Protein AF-A0A314ZRR4-F1 (afdb_monomer_lite)

Structure (mmCIF, N/CA/C/O backbone):
data_AF-A0A314ZRR4-F1
#
_entry.id   AF-A0A314ZRR4-F1
#
loop_
_atom_site.group_PDB
_atom_site.id
_atom_site.type_symbol
_atom_site.label_atom_id
_atom_site.label_alt_id
_atom_site.label_comp_id
_atom_site.label_asym_id
_atom_site.label_entity_id
_atom_site.label_seq_id
_atom_site.pdbx_PDB_ins_code
_atom_site.Cartn_x
_atom_site.Cartn_y
_atom_site.Cartn_z
_atom_site.occupancy
_atom_site.B_iso_or_equiv
_atom_site.auth_seq_id
_atom_site.auth_comp_id
_atom_site.auth_asym_id
_atom_site.auth_atom_id
_atom_site.pdbx_PDB_model_num
ATOM 1 N N . MET A 1 1 ? 0.265 -5.918 11.843 1.00 64.62 1 MET A N 1
ATOM 2 C CA . MET A 1 1 ? 0.674 -7.286 11.446 1.00 64.62 1 MET A CA 1
ATOM 3 C C . MET A 1 1 ? 1.645 -7.152 10.288 1.00 64.62 1 MET A C 1
ATOM 5 O O . MET A 1 1 ? 1.341 -6.397 9.377 1.00 64.62 1 MET A O 1
ATOM 9 N N . LEU A 1 2 ? 2.804 -7.811 10.339 1.00 77.81 2 LEU A N 1
ATOM 10 C CA . LEU A 1 2 ? 3.768 -7.812 9.236 1.00 77.81 2 LEU A CA 1
ATOM 11 C C . LEU A 1 2 ? 3.675 -9.160 8.517 1.00 77.81 2 LEU A C 1
ATOM 13 O O . LEU A 1 2 ? 3.738 -10.198 9.171 1.00 77.81 2 LEU A O 1
ATOM 17 N N . MET A 1 3 ? 3.503 -9.141 7.198 1.00 80.50 3 MET A N 1
ATOM 18 C CA . MET A 1 3 ? 3.504 -10.341 6.359 1.00 80.50 3 MET A CA 1
ATOM 19 C C . MET A 1 3 ? 4.556 -10.195 5.269 1.00 80.50 3 MET A C 1
ATOM 21 O O . MET A 1 3 ? 4.766 -9.097 4.753 1.00 80.50 3 MET A O 1
ATOM 25 N N . SER A 1 4 ? 5.213 -11.299 4.914 1.00 80.44 4 SER A N 1
ATOM 26 C CA . SER A 1 4 ? 6.043 -11.331 3.717 1.00 80.44 4 SER A CA 1
ATOM 27 C C . SER A 1 4 ? 5.143 -11.249 2.486 1.00 80.44 4 SER A C 1
ATOM 29 O O . SER A 1 4 ? 4.175 -11.994 2.345 1.00 80.44 4 SER A O 1
ATOM 31 N N . TRP A 1 5 ? 5.466 -10.320 1.593 1.00 82.81 5 TRP A N 1
ATOM 32 C CA . TRP A 1 5 ? 4.754 -10.114 0.341 1.00 82.81 5 TRP A CA 1
ATOM 33 C C . TRP A 1 5 ? 5.693 -10.469 -0.815 1.00 82.81 5 TRP A C 1
ATOM 35 O O . TRP A 1 5 ? 6.822 -9.990 -0.867 1.00 82.81 5 TRP A O 1
ATOM 45 N N . ALA A 1 6 ? 5.251 -11.368 -1.696 1.00 77.00 6 ALA A N 1
ATOM 46 C CA . ALA A 1 6 ? 6.088 -11.985 -2.726 1.00 77.00 6 ALA A CA 1
ATOM 47 C C . ALA A 1 6 ? 6.623 -11.059 -3.847 1.00 77.00 6 ALA A C 1
ATOM 49 O O . ALA A 1 6 ? 7.727 -11.332 -4.329 1.00 77.00 6 ALA A O 1
ATOM 50 N N . PRO A 1 7 ? 5.909 -10.020 -4.331 1.00 78.50 7 PRO A N 1
ATOM 51 C CA . PRO A 1 7 ? 6.383 -9.247 -5.469 1.00 78.50 7 PRO A CA 1
ATOM 52 C C . PRO A 1 7 ? 7.595 -8.394 -5.092 1.00 78.50 7 PRO A C 1
ATOM 54 O O . PRO A 1 7 ? 7.563 -7.564 -4.190 1.00 78.50 7 PRO A O 1
ATOM 57 N N . THR A 1 8 ? 8.676 -8.593 -5.840 1.00 77.56 8 THR A N 1
ATOM 58 C CA . THR A 1 8 ? 9.915 -7.812 -5.750 1.00 77.56 8 THR A CA 1
ATOM 59 C C . THR A 1 8 ? 10.001 -6.725 -6.814 1.00 77.56 8 THR A C 1
ATOM 61 O O . THR A 1 8 ? 10.995 -6.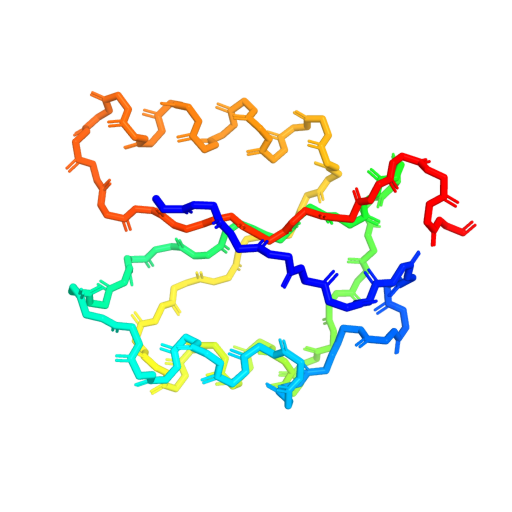014 -6.846 1.00 77.56 8 THR A O 1
ATOM 64 N N . LYS A 1 9 ? 8.986 -6.612 -7.683 1.00 80.81 9 LYS A N 1
ATOM 65 C CA . LYS A 1 9 ? 8.848 -5.608 -8.744 1.00 80.81 9 LYS A CA 1
ATOM 66 C C . LYS A 1 9 ? 7.406 -5.143 -8.850 1.00 80.81 9 LYS A C 1
ATOM 68 O O . LYS A 1 9 ? 6.490 -5.926 -8.594 1.00 80.81 9 LYS A O 1
ATOM 73 N N . PHE A 1 10 ? 7.206 -3.908 -9.305 1.00 82.81 10 PHE A N 1
ATOM 74 C CA . PHE A 1 10 ? 5.864 -3.347 -9.459 1.00 82.81 10 PHE A CA 1
ATOM 75 C C . PHE A 1 10 ? 5.011 -4.101 -10.486 1.00 82.81 10 PHE A C 1
ATOM 77 O O . PHE A 1 10 ? 3.829 -4.325 -10.255 1.00 82.81 10 PHE A O 1
ATOM 84 N N . SER A 1 11 ? 5.618 -4.609 -11.559 1.00 82.31 11 SER A N 1
ATOM 85 C CA . SER A 1 11 ? 4.926 -5.425 -12.566 1.00 82.31 11 SER A CA 1
ATOM 86 C C . SER A 1 11 ? 4.339 -6.737 -12.028 1.00 82.31 11 SER A C 1
ATOM 88 O O . SER A 1 11 ? 3.489 -7.333 -12.680 1.00 82.31 11 SER A O 1
ATOM 90 N N . HIS A 1 12 ? 4.774 -7.202 -10.854 1.00 84.62 12 HIS A N 1
ATOM 91 C CA . HIS A 1 12 ? 4.231 -8.397 -10.202 1.00 84.62 12 HIS A CA 1
ATOM 92 C C . HIS A 1 12 ? 3.128 -8.069 -9.185 1.00 84.62 12 HIS A C 1
ATOM 94 O O . HIS A 1 12 ? 2.592 -8.974 -8.545 1.00 84.62 12 HIS A O 1
ATOM 100 N N . VAL A 1 13 ? 2.791 -6.788 -9.014 1.00 87.94 13 VAL A N 1
ATOM 101 C CA . VAL A 1 13 ? 1.698 -6.344 -8.153 1.00 87.94 13 VAL A CA 1
ATOM 102 C C . VAL A 1 13 ? 0.384 -6.509 -8.912 1.00 87.94 13 VAL A C 1
ATOM 104 O O . VAL A 1 13 ? -0.049 -5.638 -9.661 1.00 87.94 13 VAL A O 1
ATOM 107 N N . THR A 1 14 ? -0.251 -7.657 -8.709 1.00 89.38 14 THR A N 1
ATOM 108 C CA . THR A 1 14 ? -1.529 -8.035 -9.325 1.00 89.38 14 THR A CA 1
ATOM 109 C C . THR A 1 14 ? -2.639 -8.163 -8.278 1.00 89.38 14 THR A C 1
ATOM 111 O O . THR A 1 14 ? -2.338 -8.263 -7.080 1.00 89.38 14 THR A O 1
ATOM 114 N N . PRO A 1 15 ? -3.922 -8.199 -8.689 1.00 89.00 15 PRO A N 1
ATOM 115 C CA . PRO A 1 15 ? -5.036 -8.499 -7.788 1.00 89.00 15 PRO A CA 1
ATOM 116 C C . PRO A 1 15 ? -4.805 -9.769 -6.956 1.00 89.00 15 PRO A C 1
ATOM 118 O O . PRO A 1 15 ? -4.969 -9.740 -5.738 1.00 89.00 15 PRO A O 1
ATOM 121 N N . ASP A 1 16 ? -4.314 -10.845 -7.578 1.00 88.25 16 ASP A N 1
ATOM 122 C CA . ASP A 1 16 ? -3.966 -12.096 -6.896 1.00 88.25 16 ASP A CA 1
ATOM 123 C C . ASP A 1 16 ? -2.890 -11.909 -5.825 1.00 88.25 16 ASP A C 1
ATOM 125 O O . ASP A 1 16 ? -3.026 -12.421 -4.712 1.00 88.25 16 ASP A O 1
ATOM 129 N N . SER A 1 17 ? -1.851 -11.117 -6.112 1.00 88.25 17 SER A N 1
ATOM 130 C CA . SER A 1 17 ? -0.800 -10.809 -5.133 1.00 88.25 17 SER A CA 1
ATOM 131 C C . SER A 1 17 ? -1.324 -10.038 -3.912 1.00 88.25 17 SER A C 1
ATOM 133 O O . SER A 1 17 ? -0.679 -10.041 -2.864 1.00 88.25 17 SER A O 1
ATOM 135 N N . LEU A 1 18 ? -2.488 -9.387 -4.038 1.00 89.50 18 LEU A N 1
ATOM 136 C CA . LEU A 1 18 ? -3.164 -8.605 -3.000 1.00 89.50 18 LEU A CA 1
ATOM 137 C C . LEU A 1 18 ? -4.433 -9.285 -2.452 1.00 89.50 18 LEU A C 1
ATOM 139 O O . LEU A 1 18 ? -5.146 -8.693 -1.640 1.00 89.50 18 LEU A O 1
ATOM 143 N N . SER A 1 19 ? -4.697 -10.537 -2.838 1.00 89.88 19 SER A N 1
ATOM 144 C CA . SER A 1 19 ? -5.862 -11.334 -2.414 1.00 89.88 19 SER A CA 1
ATOM 145 C C . SER A 1 19 ? -6.033 -11.445 -0.899 1.00 89.88 19 SER A C 1
ATOM 147 O O . SER A 1 19 ? -7.162 -11.506 -0.409 1.00 89.88 19 SER A O 1
ATOM 149 N N . VAL A 1 20 ? -4.939 -11.367 -0.135 1.00 88.25 20 VAL A N 1
ATOM 150 C CA . VAL A 1 20 ? -4.973 -11.351 1.336 1.00 88.25 20 VAL A CA 1
ATOM 151 C C . VAL A 1 20 ? -5.906 -10.269 1.886 1.00 88.25 20 VAL A C 1
ATOM 153 O O . VAL A 1 20 ? -6.592 -10.481 2.885 1.00 88.25 20 VAL A O 1
ATOM 156 N N . PHE A 1 21 ? -6.029 -9.130 1.205 1.00 89.62 21 PHE A N 1
ATOM 157 C CA . PHE A 1 21 ? -6.892 -8.052 1.665 1.00 89.62 21 PHE A CA 1
ATOM 158 C C . PHE A 1 21 ? -8.394 -8.340 1.532 1.00 89.62 21 PHE A C 1
ATOM 160 O O . PHE A 1 21 ? -9.200 -7.655 2.158 1.00 89.62 21 PHE A O 1
ATOM 167 N N . GLN A 1 22 ? -8.795 -9.377 0.793 1.00 88.25 22 GLN A N 1
ATOM 168 C CA . GLN A 1 22 ? -10.193 -9.818 0.761 1.00 88.25 22 GLN A CA 1
ATOM 169 C C . GLN A 1 22 ? -10.611 -10.505 2.068 1.00 88.25 22 GLN A C 1
ATOM 171 O O . GLN A 1 22 ? -11.779 -10.432 2.468 1.00 88.25 22 GLN A O 1
ATOM 176 N N . ILE A 1 23 ? -9.659 -11.138 2.759 1.00 89.50 23 ILE A N 1
ATOM 177 C CA . ILE A 1 23 ? -9.907 -11.945 3.961 1.00 89.50 23 ILE A CA 1
ATOM 178 C C . ILE A 1 23 ? -9.477 -11.254 5.260 1.00 89.50 23 ILE A C 1
ATOM 180 O O . ILE A 1 23 ? -9.961 -11.624 6.327 1.00 89.50 23 ILE A O 1
ATOM 184 N N . VAL A 1 24 ? -8.614 -10.234 5.193 1.00 89.12 24 VAL A N 1
ATOM 185 C CA . VAL A 1 24 ? -8.190 -9.459 6.371 1.00 89.12 24 VAL A CA 1
ATOM 186 C C . VAL A 1 24 ? -9.389 -8.774 7.029 1.00 89.12 24 VAL A C 1
ATOM 188 O O . VAL A 1 24 ? -10.222 -8.158 6.359 1.00 89.12 24 VAL A O 1
ATOM 191 N N . ARG A 1 25 ? -9.479 -8.888 8.358 1.00 88.81 25 ARG A N 1
ATOM 192 C CA . ARG A 1 25 ? -10.492 -8.226 9.187 1.00 88.81 25 ARG A CA 1
ATOM 193 C C . ARG A 1 25 ? -9.840 -7.583 10.422 1.00 88.81 25 ARG A C 1
ATOM 195 O O . ARG A 1 25 ? -8.956 -8.214 11.002 1.00 88.81 25 ARG A O 1
ATOM 202 N N . PRO A 1 26 ? -10.286 -6.385 10.852 1.00 90.38 26 PRO A N 1
ATOM 203 C CA . PRO A 1 26 ? -11.248 -5.503 10.174 1.00 90.38 26 PRO A CA 1
ATOM 204 C C . PRO A 1 26 ? -10.738 -5.040 8.798 1.00 90.38 26 PRO A C 1
ATOM 206 O O . PRO A 1 26 ? -9.537 -5.070 8.542 1.00 90.38 26 PRO A O 1
ATOM 209 N N . ILE A 1 27 ? -11.658 -4.693 7.893 1.00 92.06 27 ILE A N 1
ATOM 210 C CA . ILE A 1 27 ? -11.291 -4.213 6.553 1.00 92.06 27 ILE A CA 1
ATOM 211 C C . ILE A 1 27 ? -10.608 -2.849 6.727 1.00 92.06 27 ILE A C 1
ATOM 213 O O . ILE A 1 27 ? -11.219 -1.967 7.337 1.00 92.06 27 ILE A O 1
ATOM 217 N N . PRO A 1 28 ? -9.373 -2.658 6.232 1.00 94.38 28 PRO A N 1
ATOM 218 C CA . PRO A 1 28 ? -8.735 -1.350 6.255 1.00 94.38 28 PRO A CA 1
ATOM 219 C C . PRO A 1 28 ? -9.561 -0.307 5.499 1.00 94.38 28 PRO A C 1
ATOM 221 O O . PRO A 1 28 ? -10.277 -0.617 4.556 1.00 94.38 28 PRO A O 1
ATOM 224 N N . GLU A 1 29 ? -9.447 0.956 5.875 1.00 94.75 29 GLU A N 1
ATOM 225 C CA . GLU A 1 29 ? -10.051 2.052 5.119 1.00 94.75 29 GLU A CA 1
ATOM 226 C C . GLU A 1 29 ? -9.197 2.422 3.902 1.00 94.75 29 GLU A C 1
ATOM 228 O O . GLU A 1 29 ? -9.711 2.814 2.850 1.00 94.75 29 GLU A O 1
ATOM 233 N N . ILE A 1 30 ? -7.873 2.332 4.059 1.00 94.75 30 ILE A N 1
ATOM 234 C CA . ILE A 1 30 ? -6.880 2.753 3.071 1.00 94.75 30 ILE A CA 1
ATOM 235 C C . ILE A 1 30 ? -5.786 1.692 2.978 1.00 94.75 30 ILE A C 1
ATOM 237 O O . ILE A 1 30 ? -5.215 1.282 3.990 1.00 94.75 30 ILE A O 1
ATOM 241 N N . LEU A 1 31 ? -5.474 1.298 1.747 1.00 95.62 31 LEU A N 1
ATOM 242 C CA . LEU A 1 31 ? -4.263 0.583 1.385 1.00 95.62 31 LEU A CA 1
ATOM 243 C C . LEU A 1 31 ? -3.281 1.561 0.736 1.00 95.62 31 LEU A C 1
ATOM 245 O O . LEU A 1 31 ? -3.552 2.108 -0.334 1.00 95.62 31 LEU A O 1
ATOM 249 N N . ILE A 1 32 ? -2.128 1.742 1.371 1.00 95.56 32 ILE A N 1
ATOM 250 C CA . ILE A 1 32 ? -1.002 2.488 0.819 1.00 95.56 32 ILE A CA 1
ATOM 251 C C . ILE A 1 32 ? -0.098 1.511 0.066 1.00 95.56 32 ILE A C 1
ATOM 253 O O . ILE A 1 32 ? 0.457 0.583 0.651 1.00 95.56 32 ILE A O 1
ATOM 257 N N . LEU A 1 33 ? 0.072 1.724 -1.232 1.00 94.25 33 LEU A N 1
ATOM 258 C CA . LEU A 1 33 ? 0.946 0.943 -2.094 1.00 94.25 33 LEU A CA 1
ATOM 259 C C . LEU A 1 33 ? 2.258 1.703 -2.321 1.00 94.25 33 LEU A C 1
ATOM 261 O O . LEU A 1 33 ? 2.307 2.673 -3.074 1.00 94.25 33 LEU A O 1
ATOM 265 N N . GLY A 1 34 ? 3.320 1.250 -1.660 1.00 93.50 34 GLY A N 1
ATOM 266 C CA . GLY A 1 34 ? 4.688 1.713 -1.868 1.00 93.50 34 GLY A CA 1
ATOM 267 C C . GLY A 1 34 ? 5.285 1.062 -3.109 1.00 93.50 34 GLY A C 1
ATOM 268 O O . GLY A 1 34 ? 5.552 -0.137 -3.123 1.00 93.50 34 GLY A O 1
ATOM 269 N N . THR A 1 35 ? 5.503 1.855 -4.149 1.00 91.75 35 THR A N 1
ATOM 270 C CA . THR A 1 35 ? 5.907 1.394 -5.490 1.00 91.75 35 THR A CA 1
ATOM 271 C C . THR A 1 35 ? 7.425 1.263 -5.681 1.00 91.75 35 THR A C 1
ATOM 273 O O . THR A 1 35 ? 7.898 0.958 -6.771 1.00 91.75 35 THR A O 1
ATOM 276 N N . GLY A 1 36 ? 8.208 1.407 -4.608 1.00 88.88 36 GLY A N 1
ATOM 277 C CA . GLY A 1 36 ? 9.668 1.336 -4.638 1.00 88.88 36 GLY A CA 1
ATOM 278 C C . GLY A 1 36 ? 10.294 2.727 -4.653 1.00 88.88 36 GLY A C 1
ATOM 279 O O . GLY A 1 36 ? 9.985 3.556 -3.795 1.00 88.88 36 GLY A O 1
ATOM 280 N N . ARG A 1 37 ? 11.219 2.973 -5.588 1.00 86.94 37 ARG A N 1
ATOM 281 C CA . ARG A 1 37 ? 11.969 4.238 -5.678 1.00 86.94 37 ARG A CA 1
ATOM 282 C C . ARG A 1 37 ? 11.160 5.384 -6.286 1.00 86.94 37 ARG A C 1
ATOM 284 O O . ARG A 1 37 ? 11.315 6.519 -5.848 1.00 86.94 37 ARG A O 1
ATOM 291 N N . ASN A 1 38 ? 10.346 5.086 -7.293 1.00 85.06 38 ASN A N 1
ATOM 292 C CA . ASN A 1 38 ? 9.546 6.061 -8.029 1.00 85.06 38 ASN A CA 1
ATOM 293 C C . ASN A 1 38 ? 8.074 5.670 -7.949 1.00 85.06 38 ASN A C 1
ATOM 295 O O . ASN A 1 38 ? 7.767 4.493 -7.793 1.00 85.06 38 ASN A O 1
ATOM 299 N N . ILE A 1 39 ? 7.192 6.658 -8.091 1.00 87.19 39 ILE A N 1
ATOM 300 C CA . ILE A 1 39 ? 5.751 6.429 -8.184 1.00 87.19 39 ILE A CA 1
ATOM 301 C C . ILE A 1 39 ? 5.441 5.803 -9.543 1.00 87.19 39 ILE A C 1
ATOM 303 O O . ILE A 1 39 ? 5.660 6.438 -10.573 1.00 87.19 39 ILE A O 1
ATOM 307 N N . GLU A 1 40 ? 4.901 4.587 -9.530 1.00 86.88 40 GLU A N 1
ATOM 308 C CA . GLU A 1 40 ? 4.468 3.883 -10.740 1.00 86.88 40 GLU A CA 1
ATOM 309 C C . GLU A 1 40 ? 2.943 3.981 -10.938 1.00 86.88 40 GLU A C 1
ATOM 311 O O . GLU A 1 40 ? 2.172 3.935 -9.967 1.00 86.88 40 GLU A O 1
ATOM 316 N N . PRO A 1 41 ? 2.461 4.113 -12.188 1.00 87.50 41 PRO A N 1
ATOM 317 C CA . PRO A 1 41 ? 1.038 4.162 -12.476 1.00 87.50 41 PRO A CA 1
ATOM 318 C C . PRO A 1 41 ? 0.387 2.810 -12.179 1.00 87.50 41 PRO A C 1
ATOM 320 O O . PRO A 1 41 ? 0.688 1.791 -12.792 1.00 87.50 41 PRO A O 1
ATOM 323 N N . VAL A 1 42 ? -0.556 2.817 -11.240 1.00 89.75 42 VAL A N 1
ATOM 324 C CA . VAL A 1 42 ? -1.288 1.607 -10.865 1.00 89.75 42 VAL A CA 1
ATOM 325 C C . VAL A 1 42 ? -2.294 1.194 -11.925 1.00 89.75 42 VAL A C 1
ATOM 327 O O . VAL A 1 42 ? -3.149 2.003 -12.304 1.00 89.75 42 VAL A O 1
ATOM 330 N N . ASP A 1 43 ? -2.245 -0.089 -12.285 1.00 89.75 43 ASP A N 1
ATOM 331 C CA . ASP A 1 43 ? -3.197 -0.734 -13.179 1.00 89.75 43 ASP A CA 1
ATOM 332 C C . ASP A 1 43 ? -4.659 -0.449 -12.751 1.00 89.75 43 ASP A C 1
ATOM 334 O O . ASP A 1 43 ? -5.021 -0.620 -11.574 1.00 89.75 43 ASP A O 1
ATOM 338 N N . PRO A 1 44 ? -5.530 0.006 -13.673 1.00 91.00 44 PRO A N 1
ATOM 339 C CA . PRO A 1 44 ? -6.943 0.229 -13.390 1.00 91.00 44 PRO A CA 1
ATOM 340 C C . PRO A 1 44 ? -7.670 -0.990 -12.808 1.00 91.00 44 PRO A C 1
ATOM 342 O O . PRO A 1 44 ? -8.590 -0.816 -12.005 1.00 91.00 44 PRO A O 1
ATOM 345 N N . GLU A 1 45 ? -7.287 -2.206 -13.193 1.00 91.44 45 GLU A N 1
ATOM 346 C CA . GLU A 1 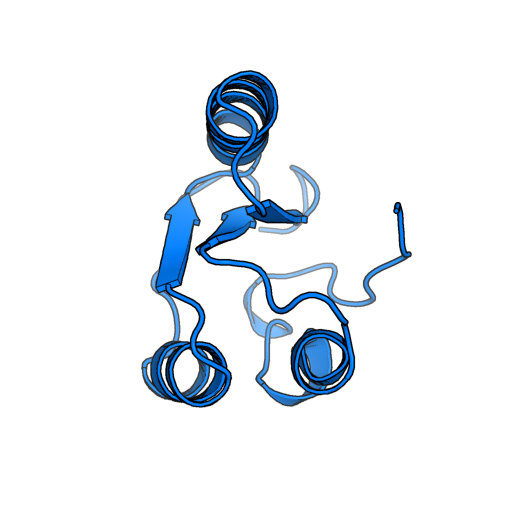45 ? -7.837 -3.451 -12.663 1.00 91.44 45 GLU A CA 1
ATOM 347 C C . GLU A 1 45 ? -7.495 -3.615 -11.183 1.00 91.44 45 GLU A C 1
ATOM 349 O O . GLU A 1 45 ? -8.387 -3.864 -10.370 1.00 91.44 45 GLU A O 1
ATOM 354 N N . LEU A 1 46 ? -6.244 -3.345 -10.798 1.00 91.31 46 LEU A N 1
ATOM 355 C CA . LEU A 1 46 ? -5.824 -3.377 -9.398 1.00 91.31 46 LEU A CA 1
ATOM 356 C C . LEU A 1 46 ? -6.585 -2.345 -8.557 1.00 91.31 46 LEU A C 1
ATOM 358 O O . LEU A 1 46 ? -7.064 -2.649 -7.463 1.00 91.31 46 LEU A O 1
ATOM 362 N N . ARG A 1 47 ? -6.770 -1.130 -9.090 1.00 93.06 47 ARG A N 1
ATOM 363 C CA . ARG A 1 47 ? -7.591 -0.094 -8.437 1.00 93.06 47 ARG A CA 1
ATOM 364 C C . ARG A 1 47 ? -9.031 -0.564 -8.227 1.00 93.06 47 ARG A C 1
ATOM 366 O O . ARG A 1 47 ? -9.603 -0.326 -7.163 1.00 93.06 47 ARG A O 1
ATOM 373 N N . ARG A 1 48 ? -9.633 -1.219 -9.227 1.00 93.38 48 ARG A N 1
ATOM 374 C CA . ARG A 1 48 ? -10.998 -1.769 -9.131 1.00 93.38 48 ARG A CA 1
ATOM 375 C C . ARG A 1 48 ? -11.076 -2.892 -8.106 1.00 93.38 48 ARG A C 1
ATOM 377 O O . ARG A 1 48 ? -12.020 -2.902 -7.320 1.00 93.38 48 ARG A O 1
ATOM 384 N N . PHE A 1 49 ? -10.090 -3.783 -8.096 1.00 94.06 49 PHE A N 1
ATOM 385 C CA . PHE A 1 49 ? -9.990 -4.881 -7.145 1.00 94.06 49 PHE A CA 1
ATOM 386 C C . PHE A 1 49 ? -9.970 -4.367 -5.701 1.00 94.06 49 PHE A C 1
ATOM 388 O O . PHE A 1 49 ? -10.840 -4.731 -4.915 1.00 94.06 49 PHE A O 1
ATOM 395 N N . ILE A 1 50 ? -9.067 -3.442 -5.370 1.00 94.38 50 ILE A N 1
ATOM 396 C CA . ILE A 1 50 ? -8.976 -2.866 -4.017 1.00 94.38 50 ILE A CA 1
ATOM 397 C C . ILE A 1 50 ? -10.247 -2.101 -3.643 1.00 94.38 50 ILE A C 1
ATOM 399 O O . ILE A 1 50 ? -10.770 -2.253 -2.543 1.00 94.38 50 ILE A O 1
ATOM 403 N N . ARG A 1 51 ? -10.826 -1.346 -4.578 1.00 93.06 51 ARG A N 1
ATOM 404 C CA . ARG A 1 51 ? -12.103 -0.671 -4.327 1.00 93.06 51 ARG A CA 1
ATOM 405 C C . ARG A 1 51 ? -13.237 -1.660 -4.033 1.00 93.06 51 ARG A C 1
ATOM 407 O O . ARG A 1 51 ? -14.115 -1.350 -3.233 1.00 93.06 51 ARG A O 1
ATOM 414 N N . SER A 1 52 ? -13.227 -2.841 -4.657 1.00 93.69 52 SER A N 1
ATOM 415 C CA . SER A 1 52 ? -14.246 -3.878 -4.439 1.00 93.69 52 SER A CA 1
ATOM 416 C C . SER A 1 52 ? -14.225 -4.460 -3.024 1.00 93.69 52 SER A C 1
ATOM 418 O O . SER A 1 52 ? -15.259 -4.917 -2.545 1.00 93.69 52 SER A O 1
ATOM 420 N N . THR A 1 53 ? -13.092 -4.386 -2.318 1.00 92.38 53 THR A N 1
ATOM 421 C CA . THR A 1 53 ? -12.997 -4.823 -0.918 1.00 92.38 53 THR A CA 1
ATOM 422 C C . THR A 1 53 ? -13.472 -3.752 0.069 1.00 92.38 53 THR A C 1
ATOM 424 O O . THR A 1 53 ? -13.474 -4.009 1.267 1.00 92.38 53 THR A O 1
ATOM 427 N N . GLY A 1 54 ? -13.835 -2.552 -0.403 1.00 92.50 54 GLY A N 1
ATOM 428 C CA . GLY A 1 54 ? -14.207 -1.403 0.430 1.00 92.50 54 GLY A CA 1
ATOM 429 C C . GLY A 1 54 ? -13.040 -0.489 0.826 1.00 92.50 54 GLY A C 1
ATOM 430 O O . GLY A 1 54 ? -13.256 0.486 1.540 1.00 92.50 54 GLY A O 1
ATOM 431 N N . MET A 1 55 ? -11.824 -0.765 0.344 1.00 95.00 55 MET A N 1
ATOM 432 C CA . MET A 1 55 ? -10.631 0.043 0.615 1.00 95.00 55 MET A CA 1
ATOM 433 C C . MET A 1 55 ? -10.440 1.157 -0.420 1.00 95.00 55 MET A C 1
ATOM 435 O O . MET A 1 55 ? -10.781 1.013 -1.597 1.00 95.00 55 MET A O 1
ATOM 439 N N . LYS A 1 56 ? -9.791 2.251 -0.012 1.00 94.25 56 LYS A N 1
ATOM 440 C CA . LYS A 1 56 ? -9.164 3.210 -0.936 1.00 94.25 56 LYS A CA 1
ATOM 441 C C . LYS A 1 56 ? -7.730 2.778 -1.245 1.00 94.25 56 LYS A C 1
ATOM 443 O O . LYS A 1 56 ? -7.050 2.265 -0.363 1.00 94.25 56 LYS A O 1
ATOM 448 N N . LEU A 1 57 ? -7.273 2.996 -2.479 1.00 94.38 57 LEU A N 1
ATOM 449 C CA . LEU A 1 57 ? -5.901 2.702 -2.901 1.00 94.38 57 LEU A CA 1
ATOM 450 C C . LEU A 1 57 ? -5.132 3.999 -3.143 1.00 94.38 57 LEU A C 1
ATOM 452 O O . LEU A 1 57 ? -5.480 4.744 -4.058 1.00 94.38 57 LEU A O 1
ATOM 456 N N . GLU A 1 58 ? -4.066 4.211 -2.379 1.00 93.56 58 GLU A N 1
ATOM 457 C CA . GLU A 1 58 ? -3.136 5.331 -2.537 1.00 93.56 58 GLU A CA 1
ATOM 458 C C . GLU A 1 58 ? -1.766 4.783 -2.934 1.00 93.56 58 GLU A C 1
ATOM 460 O O . GLU A 1 58 ? -1.193 3.982 -2.201 1.00 93.56 58 GLU A O 1
ATOM 465 N N . ALA A 1 59 ? -1.237 5.182 -4.091 1.00 92.81 59 ALA A N 1
ATOM 466 C CA . ALA A 1 59 ? 0.068 4.722 -4.560 1.00 92.81 59 ALA A CA 1
ATOM 467 C C . ALA A 1 59 ? 1.090 5.852 -4.529 1.00 92.81 59 ALA A C 1
ATOM 469 O O . ALA A 1 59 ? 0.885 6.903 -5.135 1.00 92.81 59 ALA A O 1
ATOM 470 N N . VAL A 1 60 ? 2.190 5.609 -3.826 1.00 93.81 60 VAL A N 1
ATOM 471 C CA . VAL A 1 60 ? 3.299 6.548 -3.630 1.00 93.81 60 VAL A CA 1
ATOM 472 C C . VAL A 1 60 ? 4.621 5.774 -3.667 1.00 93.81 60 VAL A C 1
ATOM 474 O O . VAL A 1 60 ? 4.629 4.543 -3.751 1.00 93.81 60 VAL A O 1
ATOM 477 N N . ASP A 1 61 ? 5.765 6.452 -3.641 1.00 91.94 61 ASP A N 1
ATOM 478 C CA . ASP A 1 61 ? 7.048 5.773 -3.453 1.00 91.94 61 ASP A CA 1
ATOM 479 C C . ASP A 1 61 ? 7.129 5.183 -2.036 1.00 91.94 61 ASP A C 1
ATOM 481 O O . ASP A 1 61 ? 6.464 5.639 -1.102 1.00 91.94 61 ASP A O 1
ATOM 485 N N . SER A 1 62 ? 7.954 4.155 -1.852 1.00 91.81 62 SER A N 1
ATOM 486 C CA . SER A 1 62 ? 7.997 3.414 -0.589 1.00 91.81 62 SER A CA 1
ATOM 487 C C . SER A 1 62 ? 8.467 4.258 0.597 1.00 91.81 62 SER A C 1
ATOM 489 O O . SER A 1 62 ? 8.101 3.952 1.730 1.00 91.81 62 SER A O 1
ATOM 491 N N . ARG A 1 63 ? 9.245 5.329 0.373 1.00 91.12 63 ARG A N 1
ATOM 492 C CA . ARG A 1 63 ? 9.662 6.233 1.456 1.00 91.12 63 ARG A CA 1
ATOM 493 C C . ARG A 1 63 ? 8.467 7.038 1.955 1.00 91.12 63 ARG A C 1
ATOM 495 O O . ARG A 1 63 ? 8.223 7.070 3.159 1.00 91.12 63 ARG A O 1
ATOM 502 N N . ASN A 1 64 ? 7.719 7.652 1.044 1.00 93.00 64 ASN A N 1
ATOM 503 C CA . ASN A 1 64 ? 6.524 8.409 1.401 1.00 93.00 64 ASN A CA 1
ATOM 504 C C . ASN A 1 64 ? 5.416 7.502 1.952 1.00 93.00 64 ASN A C 1
ATOM 506 O O . ASN A 1 64 ? 4.748 7.888 2.908 1.00 93.00 64 ASN A O 1
ATOM 510 N N . ALA A 1 65 ? 5.287 6.271 1.446 1.00 94.25 65 ALA A N 1
ATOM 511 C CA . ALA A 1 65 ? 4.312 5.299 1.939 1.00 94.25 65 ALA A CA 1
ATOM 512 C C . ALA A 1 65 ? 4.455 5.022 3.443 1.00 94.25 65 ALA A C 1
ATOM 514 O O . ALA A 1 65 ? 3.454 4.967 4.155 1.00 94.25 65 ALA A O 1
ATOM 515 N N . ILE A 1 66 ? 5.693 4.876 3.931 1.00 92.69 66 ILE A N 1
ATOM 516 C CA . ILE A 1 66 ? 5.978 4.652 5.356 1.00 92.69 66 ILE A CA 1
ATOM 517 C C . ILE A 1 66 ? 5.533 5.860 6.186 1.00 92.69 66 ILE A C 1
ATOM 519 O O . ILE A 1 66 ? 4.852 5.693 7.196 1.00 92.69 66 ILE A O 1
ATOM 523 N N . SER A 1 67 ? 5.872 7.074 5.747 1.00 94.12 67 SER A N 1
ATOM 524 C CA . SER A 1 67 ? 5.474 8.305 6.437 1.00 94.12 67 SER A CA 1
ATOM 525 C C . SER A 1 67 ? 3.952 8.453 6.499 1.00 94.12 67 SER A C 1
ATOM 527 O O . SER A 1 67 ? 3.407 8.711 7.569 1.00 94.12 67 SER A O 1
ATOM 529 N N . THR A 1 68 ? 3.251 8.237 5.382 1.00 94.56 68 THR A N 1
ATOM 530 C CA . THR A 1 68 ? 1.783 8.306 5.331 1.00 94.56 68 THR A CA 1
ATOM 531 C C . THR A 1 68 ? 1.136 7.229 6.197 1.00 94.56 68 THR A C 1
ATOM 533 O O . THR A 1 68 ? 0.176 7.521 6.905 1.00 94.56 68 THR A O 1
ATOM 536 N N . TYR A 1 69 ? 1.667 6.002 6.187 1.00 95.00 69 TYR A N 1
ATOM 537 C CA . TYR A 1 69 ? 1.176 4.926 7.046 1.00 95.00 69 TYR A CA 1
ATOM 538 C C . TYR A 1 69 ? 1.272 5.314 8.521 1.00 95.00 69 TYR A C 1
ATOM 540 O O . TYR A 1 69 ? 0.292 5.168 9.245 1.00 95.00 69 TYR A O 1
ATOM 548 N N . ASN A 1 70 ? 2.422 5.843 8.948 1.00 94.19 70 ASN A N 1
ATOM 549 C CA . ASN A 1 70 ? 2.635 6.235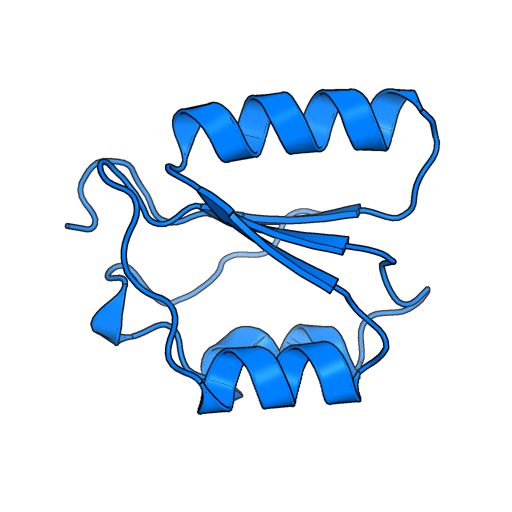 10.338 1.00 94.19 70 ASN A CA 1
ATOM 550 C C . ASN A 1 70 ? 1.630 7.302 10.774 1.00 94.19 70 ASN A C 1
ATOM 552 O O . ASN A 1 70 ? 0.977 7.108 11.791 1.00 94.19 70 ASN A O 1
ATOM 556 N N . ILE A 1 71 ? 1.439 8.351 9.968 1.00 95.56 71 ILE A N 1
ATOM 557 C CA . ILE A 1 71 ? 0.486 9.429 10.270 1.00 95.56 71 ILE A CA 1
ATOM 558 C C . ILE A 1 71 ? -0.937 8.873 10.420 1.00 95.56 71 ILE A C 1
ATOM 560 O O . ILE A 1 71 ? -1.587 9.102 11.433 1.00 95.56 71 ILE A O 1
ATOM 564 N N . LEU A 1 72 ? -1.419 8.091 9.447 1.00 94.19 72 LEU A N 1
ATOM 565 C CA . LEU A 1 72 ? -2.781 7.542 9.496 1.00 94.19 72 LEU A CA 1
ATOM 566 C C . LEU A 1 72 ? -2.973 6.556 10.655 1.00 94.19 72 LEU A C 1
ATOM 568 O O . LEU A 1 72 ? -4.049 6.482 11.248 1.00 94.19 72 LEU A O 1
ATOM 572 N N . ASN A 1 73 ? -1.932 5.791 10.977 1.00 93.44 73 ASN A N 1
ATOM 573 C CA . ASN A 1 73 ? -1.950 4.872 12.103 1.00 93.44 73 ASN A CA 1
ATOM 574 C C . ASN A 1 73 ? -1.946 5.624 13.449 1.00 93.44 73 ASN A C 1
ATOM 576 O O . ASN A 1 73 ? -2.647 5.215 14.369 1.00 93.44 73 ASN A O 1
ATOM 580 N N . GLU A 1 74 ? -1.205 6.731 13.566 1.00 95.56 74 GLU A N 1
ATOM 581 C CA . GLU A 1 74 ? -1.218 7.623 14.738 1.00 95.56 74 GLU A CA 1
ATOM 582 C C . GLU A 1 74 ? -2.578 8.308 14.934 1.00 95.56 74 GLU A C 1
ATOM 584 O O . GLU A 1 74 ? -3.017 8.487 16.068 1.00 95.56 74 GLU A O 1
ATOM 589 N N . GLU A 1 75 ? -3.294 8.608 13.848 1.00 95.81 75 GLU A N 1
ATOM 590 C CA . GLU A 1 75 ? -4.685 9.086 13.882 1.00 95.81 75 GLU A CA 1
ATOM 591 C C . GLU A 1 75 ? -5.697 8.009 14.329 1.00 95.81 75 GLU A C 1
ATOM 593 O O . GLU A 1 75 ? -6.890 8.290 14.455 1.00 95.81 75 GLU A O 1
ATOM 598 N N . GLY A 1 76 ? -5.255 6.769 14.563 1.00 92.75 76 GLY A N 1
ATOM 599 C CA . GLY A 1 76 ? -6.113 5.658 14.980 1.00 92.75 76 GLY A CA 1
ATOM 600 C C . GLY A 1 76 ? -6.955 5.061 13.851 1.00 92.75 76 GLY A C 1
ATOM 601 O O . GLY A 1 76 ? -7.916 4.336 14.117 1.00 92.75 76 GLY A O 1
ATOM 602 N N . ARG A 1 77 ? -6.616 5.354 12.590 1.00 94.19 77 ARG A N 1
ATOM 603 C CA . ARG A 1 77 ? -7.319 4.811 11.423 1.00 94.19 77 ARG A CA 1
ATOM 604 C C . ARG A 1 77 ? -6.871 3.390 11.123 1.00 94.19 77 ARG A C 1
ATOM 606 O O . ARG A 1 77 ? -5.731 3.004 11.379 1.00 94.19 77 ARG A O 1
ATOM 613 N N . ILE A 1 78 ? -7.756 2.608 10.509 1.00 93.50 78 ILE A N 1
ATOM 614 C CA . ILE A 1 78 ? -7.415 1.242 10.098 1.00 93.50 78 ILE A CA 1
ATOM 615 C C . ILE A 1 78 ? -6.736 1.325 8.732 1.00 93.50 78 ILE A C 1
ATOM 617 O O . ILE A 1 78 ? -7.393 1.358 7.693 1.00 93.50 78 ILE A O 1
ATOM 621 N N . VAL A 1 79 ? -5.409 1.391 8.729 1.00 94.81 79 VAL A N 1
ATOM 622 C CA . VAL A 1 79 ? -4.593 1.525 7.518 1.00 94.81 79 VAL A CA 1
ATOM 623 C C . VAL A 1 79 ? -3.770 0.262 7.269 1.00 94.81 79 VAL A C 1
ATOM 625 O O . VAL A 1 79 ? -3.285 -0.386 8.195 1.00 94.81 79 VAL A O 1
ATOM 628 N N . ALA A 1 80 ? -3.602 -0.092 5.998 1.00 94.44 80 ALA A N 1
ATOM 629 C CA . ALA A 1 80 ? -2.671 -1.119 5.554 1.00 94.44 80 ALA A CA 1
ATOM 630 C C . ALA A 1 80 ? -1.629 -0.521 4.605 1.00 94.44 80 ALA A C 1
ATOM 632 O O . ALA A 1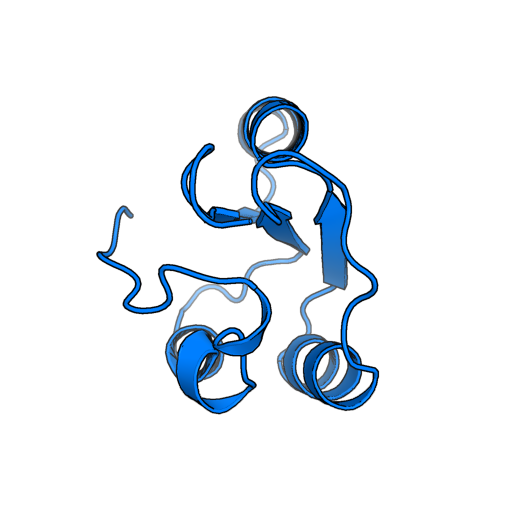 80 ? -1.909 0.434 3.883 1.00 94.44 80 ALA A O 1
ATOM 633 N N . ALA A 1 81 ? -0.435 -1.112 4.576 1.00 93.56 81 ALA A N 1
ATOM 634 C CA . ALA A 1 81 ? 0.610 -0.757 3.625 1.00 93.56 81 ALA A CA 1
ATOM 635 C C . ALA A 1 81 ? 1.169 -2.010 2.940 1.00 93.56 81 ALA A C 1
ATOM 637 O O . ALA A 1 81 ? 1.447 -3.013 3.597 1.00 93.56 81 ALA A O 1
ATOM 638 N N . ALA A 1 82 ? 1.354 -1.934 1.625 1.00 92.62 82 ALA A N 1
ATOM 639 C CA . ALA A 1 82 ? 2.057 -2.918 0.813 1.00 92.62 82 ALA A CA 1
ATOM 640 C C . ALA A 1 82 ? 3.271 -2.220 0.191 1.00 92.62 82 ALA A C 1
ATOM 642 O O . ALA A 1 82 ? 3.109 -1.310 -0.617 1.00 92.62 82 ALA A O 1
ATOM 643 N N . LEU A 1 83 ? 4.483 -2.580 0.616 1.00 90.81 83 LEU A N 1
ATOM 644 C CA . LEU A 1 83 ? 5.703 -1.839 0.289 1.00 90.81 83 LEU A CA 1
ATOM 645 C C . LEU A 1 83 ? 6.640 -2.687 -0.568 1.00 90.81 83 LEU A C 1
ATOM 647 O O . LEU A 1 83 ? 7.068 -3.760 -0.144 1.00 90.81 83 LEU A O 1
ATOM 651 N N . LEU A 1 84 ? 7.014 -2.173 -1.736 1.00 89.00 84 LEU A N 1
ATOM 652 C CA . LEU A 1 84 ? 8.110 -2.723 -2.525 1.0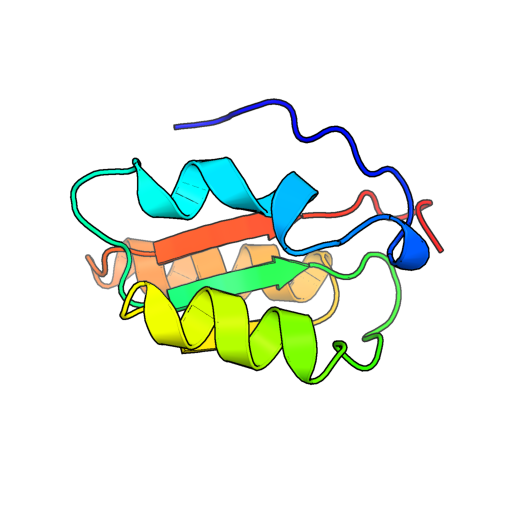0 89.00 84 LEU A CA 1
ATOM 653 C C . LEU A 1 84 ? 9.461 -2.206 -2.005 1.00 89.00 84 LEU A C 1
ATOM 655 O O . LEU A 1 84 ? 9.566 -1.038 -1.607 1.00 89.00 84 LEU A O 1
ATOM 659 N N . PRO A 1 85 ? 10.519 -3.034 -2.016 1.00 82.75 85 PRO A N 1
ATOM 660 C CA . PRO A 1 85 ? 11.845 -2.597 -1.601 1.00 82.75 85 PRO A CA 1
ATOM 661 C C . PRO A 1 85 ? 12.403 -1.520 -2.542 1.00 82.75 85 PRO A C 1
ATOM 663 O O . PRO A 1 85 ? 12.083 -1.461 -3.724 1.00 82.75 85 PRO A O 1
ATOM 666 N N . TYR A 1 86 ? 13.298 -0.674 -2.029 1.00 68.88 86 TYR A N 1
ATOM 667 C CA . TYR A 1 86 ? 13.865 0.468 -2.764 1.00 68.88 86 TYR A CA 1
ATOM 668 C C . TYR A 1 86 ? 14.648 0.081 -4.043 1.00 68.88 86 TYR A C 1
ATOM 670 O O . TYR A 1 86 ? 14.903 0.934 -4.886 1.00 68.88 86 TYR A O 1
ATOM 678 N N . GLY A 1 87 ? 15.005 -1.200 -4.210 1.00 63.91 87 GLY A N 1
ATOM 679 C CA . GLY A 1 87 ? 15.645 -1.758 -5.412 1.00 63.91 87 GLY A CA 1
ATOM 680 C C . GLY A 1 87 ? 14.716 -2.557 -6.338 1.00 63.91 87 GLY A C 1
ATOM 681 O O . GLY A 1 87 ? 15.211 -3.292 -7.183 1.00 63.91 87 GLY A O 1
ATOM 682 N N . ALA A 1 88 ? 13.397 -2.469 -6.147 1.00 60.00 88 ALA A N 1
ATOM 683 C CA . ALA A 1 88 ? 12.380 -3.219 -6.895 1.00 60.00 88 ALA A CA 1
ATOM 684 C C . ALA A 1 88 ? 12.050 -2.671 -8.296 1.00 60.00 88 ALA A C 1
ATOM 686 O O . ALA A 1 88 ? 11.262 -3.282 -9.017 1.00 60.00 88 ALA A O 1
ATOM 687 N N . SER A 1 89 ? 12.585 -1.503 -8.654 1.00 51.56 89 SER A N 1
ATOM 688 C CA . SER A 1 89 ? 12.354 -0.833 -9.942 1.00 51.56 89 SER A CA 1
ATOM 689 C C . SER A 1 89 ? 13.127 -1.497 -11.075 1.00 51.56 89 SER A C 1
ATOM 691 O O . SER A 1 89 ? 14.369 -1.571 -10.928 1.00 51.56 89 SER A O 1
#

InterPro domains:
  IPR007523 NDUFAF3/Mth938 domain-containing protein [PF04430] (3-84)
  IPR007523 NDUFAF3/Mth938 domain-containing protein [PTHR21192] (2-87)
  IPR036748 MTH938-like superfamily [G3DSA:3.40.1230.10] (1-89)
  IPR036748 MTH938-like superfamily [SSF64076] (3-86)

Organism: NCBI:txid2094558

Foldseek 3Di:
DDDDQPQQAQVPPDLVSVVVLLVDPPRFQEEEEAHAQAFDDDDPRNQVSCVVSNHHYHYGHQVVSVVVQVVCVVVVGRYHYDHHYNPRD

Radius of gyration: 12.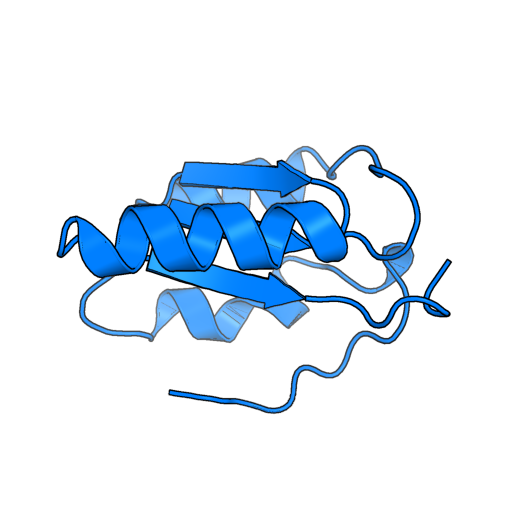01 Å; chains: 1; bounding box: 30×22×28 Å

Secondary structure (DSSP, 8-state):
-------SSGGG--TGGGTHHHH-SSPPSEEEEE-SSSPPPPPHHHHHHHHHTT-EEEEE-HHHHHHHHHHHHHTT--EEEEE--TT--

Sequence (89 aa):
MLMSWAPTKFSHVTPDSLSVFQIVRPIPEILILGTGRNIEPVDPELRRFIRSTGMKLEAVDSRNAISTYNILNEEGRIVAAALLPYGAS

pLDDT: mean 88.75, std 8.15, range [51.56, 95.81]